Protein AF-A0A227IZG5-F1 (afdb_monomer)

InterPro domains:
  IPR003959 ATPase, AAA-type, core [PF00004] (20-76)
  IPR018368 ClpA/B, conserved site 1 [PS00870] (63-75)
  IPR027417 P-loop containing nucleoside triphosphate hydrolase [G3DSA:3.40.50.300] (1-83)
  IPR027417 P-loop containing nucleoside triphosphate hydrolase [SSF52540] (3-83)
  IPR050130 ATP-dependent Clp protease/Chaperone ClpA/ClpB [PTHR11638] (1-83)

Sequence (83 aa):
LKGVELYGLDMGLLQAGASVKGEFEKRLNAVLDEVKNSPTPIILFIDEAHTLVGGGNQAGGSDAANLLKPALARGEVKTIAAT

Mean predicted aligned error: 5.38 Å

Foldseek 3Di:
DPQEAEEEDDLVVLVVVPPDQCSSVVSLVVVLVCQLPPPTHYEYEYEPVVLLCDPPDDPRSDNNVVVVVVCVVVVSYHYDYHD

Organism: Vibrio parahaemolyticus (NCBI:txid670)

Structure (mmCIF, N/CA/C/O backbone):
data_AF-A0A227IZG5-F1
#
_entry.id   AF-A0A227IZG5-F1
#
loop_
_atom_site.group_PDB
_atom_site.id
_atom_site.type_symbol
_atom_site.label_atom_id
_atom_site.label_alt_id
_atom_site.label_comp_id
_atom_site.label_asym_id
_atom_site.label_entity_id
_atom_site.label_seq_id
_atom_site.pdbx_PDB_ins_code
_atom_site.Cartn_x
_atom_site.Cartn_y
_atom_site.Cartn_z
_atom_site.occupancy
_atom_site.B_iso_or_equiv
_atom_site.auth_seq_id
_atom_site.auth_comp_id
_atom_site.auth_asym_id
_atom_site.auth_atom_id
_atom_site.pdbx_PDB_model_num
ATOM 1 N N . LEU A 1 1 ? -15.659 -7.082 9.254 1.00 71.00 1 LEU A N 1
ATOM 2 C CA . LEU A 1 1 ? -14.790 -5.934 9.596 1.00 71.00 1 LEU A CA 1
ATOM 3 C C . LEU A 1 1 ? -15.694 -4.721 9.779 1.00 71.00 1 LEU A C 1
ATOM 5 O O . LEU A 1 1 ? -16.391 -4.384 8.835 1.00 71.00 1 LEU A O 1
ATOM 9 N N . LYS A 1 2 ? -15.802 -4.149 10.984 1.00 87.56 2 LYS A N 1
ATOM 10 C CA . LYS A 1 2 ? -16.581 -2.918 11.223 1.00 87.56 2 LYS A CA 1
ATOM 11 C C . LYS A 1 2 ? -15.599 -1.773 11.463 1.00 87.56 2 LYS A C 1
ATOM 13 O O . LYS A 1 2 ? -14.664 -1.968 12.230 1.00 87.56 2 LYS A O 1
ATOM 18 N N . GLY A 1 3 ? -15.816 -0.627 10.816 1.00 92.00 3 GLY A N 1
ATOM 19 C CA . GLY A 1 3 ? -14.956 0.554 10.967 1.00 92.00 3 GLY A CA 1
ATOM 20 C C . GLY A 1 3 ? -13.559 0.401 10.357 1.00 92.00 3 GLY A C 1
ATOM 21 O O . GLY A 1 3 ? -12.610 0.959 10.890 1.00 92.00 3 GLY A O 1
ATOM 22 N N . VAL A 1 4 ? -13.426 -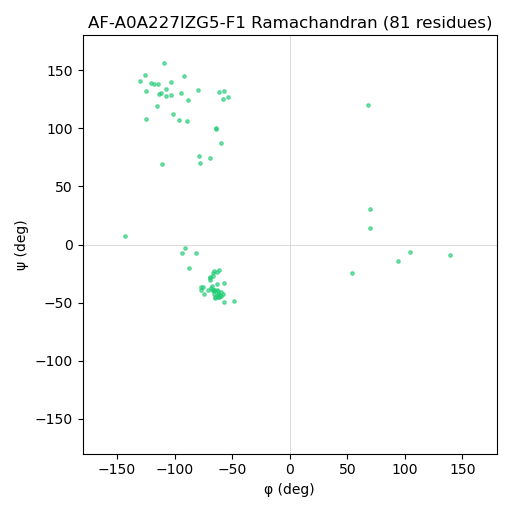0.396 9.292 1.00 96.19 4 VAL A N 1
ATOM 23 C CA . VAL A 1 4 ? -12.178 -0.571 8.535 1.00 96.19 4 VAL A CA 1
ATOM 24 C C . VAL A 1 4 ? -12.477 -0.265 7.077 1.00 96.19 4 VAL A C 1
ATOM 26 O O . VAL A 1 4 ? -13.460 -0.783 6.544 1.00 96.19 4 VAL A O 1
ATOM 29 N N . GLU A 1 5 ? -11.637 0.546 6.450 1.00 96.81 5 GLU A N 1
ATOM 30 C CA . GLU A 1 5 ? -11.735 0.851 5.026 1.00 96.81 5 GLU A CA 1
ATOM 31 C C . GLU A 1 5 ? -10.887 -0.128 4.208 1.00 96.81 5 GLU A C 1
ATOM 33 O O . GLU A 1 5 ? -9.834 -0.593 4.652 1.00 96.81 5 GLU A O 1
ATOM 38 N N . LEU A 1 6 ? -11.368 -0.470 3.014 1.00 95.88 6 LEU A N 1
ATOM 39 C CA . LEU A 1 6 ? -10.674 -1.335 2.065 1.00 95.88 6 LEU A CA 1
ATOM 40 C C . LEU A 1 6 ? -10.336 -0.508 0.827 1.00 95.88 6 LEU A C 1
ATOM 42 O O . LEU A 1 6 ? -11.244 -0.023 0.156 1.00 95.88 6 LEU A O 1
ATOM 46 N N . TYR A 1 7 ? -9.048 -0.387 0.519 1.00 96.81 7 TYR A N 1
ATOM 47 C CA . TYR A 1 7 ? -8.566 0.322 -0.666 1.00 96.81 7 TYR A CA 1
ATOM 48 C C . TYR A 1 7 ? -7.814 -0.629 -1.583 1.00 96.81 7 TYR A C 1
ATOM 50 O O . TYR A 1 7 ? -7.013 -1.429 -1.110 1.00 96.81 7 TYR A O 1
ATOM 58 N N . GLY A 1 8 ? -8.042 -0.527 -2.890 1.00 94.56 8 GLY A N 1
ATOM 59 C CA . GLY A 1 8 ? -7.219 -1.205 -3.890 1.00 94.56 8 GLY A CA 1
ATOM 60 C C . GLY A 1 8 ? -5.920 -0.439 -4.134 1.00 94.56 8 GLY A C 1
ATOM 61 O O . GLY A 1 8 ? -5.949 0.776 -4.321 1.00 94.56 8 GLY A O 1
ATOM 62 N N . LEU A 1 9 ? -4.791 -1.144 -4.145 1.00 91.62 9 LEU A N 1
ATOM 63 C CA . LEU A 1 9 ? -3.497 -0.601 -4.535 1.00 91.62 9 LEU A CA 1
ATOM 64 C C . LEU A 1 9 ? -3.230 -0.932 -6.006 1.00 91.62 9 LEU A C 1
ATOM 66 O O . LEU A 1 9 ? -2.925 -2.073 -6.350 1.00 91.62 9 LEU A O 1
ATOM 70 N N . ASP A 1 10 ? -3.328 0.080 -6.863 1.00 88.81 10 ASP A N 1
ATOM 71 C CA . ASP A 1 10 ? -3.042 -0.054 -8.290 1.00 88.81 10 ASP A CA 1
ATOM 72 C C . ASP A 1 10 ? -1.554 0.211 -8.568 1.00 88.81 10 ASP A C 1
ATOM 74 O O . ASP A 1 10 ? -1.059 1.343 -8.530 1.00 88.81 10 ASP A O 1
ATOM 78 N N . MET A 1 11 ? -0.831 -0.869 -8.853 1.00 83.94 11 MET A N 1
ATOM 79 C CA . MET A 1 11 ? 0.597 -0.829 -9.168 1.00 83.94 11 MET A CA 1
ATOM 80 C C . MET A 1 11 ? 0.879 -0.172 -10.523 1.00 83.94 11 MET A C 1
ATOM 82 O O . MET A 1 11 ? 1.912 0.484 -10.680 1.00 83.94 11 MET A O 1
ATOM 86 N N . GLY A 1 12 ? -0.046 -0.298 -11.476 1.00 83.12 12 GLY A N 1
ATOM 87 C CA . GLY A 1 12 ? 0.042 0.330 -12.787 1.00 83.12 12 GLY A CA 1
ATOM 88 C C . GLY A 1 12 ? -0.037 1.848 -12.681 1.00 83.12 12 GLY A C 1
ATOM 89 O O . GLY A 1 12 ? 0.776 2.533 -13.293 1.00 83.12 12 GLY A O 1
ATOM 90 N N . LEU A 1 13 ? -0.930 2.386 -11.844 1.00 87.06 13 LEU A N 1
ATOM 91 C CA . LEU A 1 13 ? -1.025 3.829 -11.586 1.00 87.06 13 LEU A CA 1
ATOM 92 C C . LEU A 1 13 ? 0.194 4.385 -10.844 1.00 87.06 13 LEU A C 1
ATOM 94 O O . LEU A 1 13 ? 0.628 5.502 -11.123 1.00 87.06 13 LEU A O 1
ATOM 98 N N . LEU A 1 14 ? 0.777 3.619 -9.920 1.00 85.56 14 LEU A N 1
ATOM 99 C CA . LEU A 1 14 ? 2.005 4.035 -9.235 1.00 85.56 14 LEU A CA 1
ATOM 100 C C . LEU A 1 14 ? 3.196 4.123 -10.194 1.00 85.56 14 LEU A C 1
ATOM 102 O O . LEU A 1 14 ? 4.002 5.051 -10.087 1.00 85.56 14 LEU A O 1
ATOM 106 N N . GLN A 1 15 ? 3.291 3.180 -11.132 1.00 81.62 15 GLN A N 1
ATOM 107 C CA . GLN A 1 15 ? 4.314 3.174 -12.178 1.00 81.62 15 GLN A CA 1
ATOM 108 C C . GLN A 1 15 ? 4.026 4.208 -13.273 1.00 81.62 15 GLN A C 1
ATOM 110 O O . GLN A 1 15 ? 4.953 4.851 -13.767 1.00 81.62 15 GLN A O 1
ATOM 115 N N . ALA A 1 16 ? 2.755 4.424 -13.625 1.00 82.62 16 ALA A N 1
ATOM 116 C CA . ALA A 1 16 ? 2.323 5.430 -14.584 1.00 82.62 16 ALA A CA 1
ATOM 117 C C . ALA A 1 16 ? 2.642 6.832 -14.043 1.00 82.62 16 ALA A C 1
ATOM 119 O O . ALA A 1 16 ? 1.961 7.412 -13.197 1.00 82.62 16 ALA A O 1
ATOM 120 N N . GLY A 1 17 ? 3.747 7.384 -14.529 1.00 75.06 17 GLY A N 1
ATOM 121 C CA . GLY A 1 17 ? 4.264 8.678 -14.107 1.00 75.06 17 GLY A CA 1
ATOM 122 C C . GLY A 1 17 ? 5.479 8.604 -13.190 1.00 75.06 17 GLY A C 1
ATOM 123 O O . GLY A 1 17 ? 6.069 9.650 -12.961 1.00 75.06 17 GLY A O 1
ATOM 124 N N . ALA A 1 18 ? 5.901 7.421 -12.733 1.00 82.12 18 ALA A N 1
ATOM 125 C CA . ALA A 1 18 ? 7.220 7.221 -12.134 1.00 82.12 18 ALA A CA 1
ATOM 126 C C . ALA A 1 18 ? 8.281 7.128 -13.243 1.00 82.12 18 ALA A C 1
ATOM 128 O O . ALA A 1 18 ? 8.727 6.051 -13.632 1.00 82.12 18 ALA A O 1
ATOM 129 N N . SER A 1 19 ? 8.634 8.281 -13.808 1.00 76.69 19 SER A N 1
ATOM 130 C CA . SER A 1 19 ? 9.564 8.383 -14.944 1.00 76.69 19 SER A CA 1
ATOM 131 C C . SER A 1 19 ? 11.025 8.477 -14.505 1.00 76.69 19 SER A C 1
ATOM 133 O O . SER A 1 19 ? 11.937 8.174 -15.276 1.00 76.69 19 SER A O 1
ATOM 135 N N . VAL A 1 20 ? 11.251 8.876 -13.251 1.00 82.44 20 VAL A N 1
ATOM 136 C CA . VAL A 1 20 ? 12.576 9.017 -12.651 1.00 82.44 20 VAL A CA 1
ATOM 137 C C . VAL A 1 20 ? 12.854 7.832 -11.727 1.00 82.44 20 VAL A C 1
ATOM 139 O O . VAL A 1 20 ? 11.993 7.399 -10.960 1.00 82.44 20 VAL A O 1
ATOM 142 N N . LYS A 1 21 ? 14.093 7.326 -11.752 1.00 80.50 21 LYS A N 1
ATOM 143 C CA . LYS A 1 21 ? 14.556 6.294 -10.813 1.00 80.50 21 LYS A CA 1
ATOM 144 C C . LYS A 1 21 ? 14.307 6.747 -9.366 1.00 80.50 21 LYS A C 1
ATOM 146 O O . LYS A 1 21 ? 14.765 7.821 -8.983 1.00 80.50 21 LYS A O 1
ATOM 151 N N . GLY A 1 22 ? 13.628 5.931 -8.560 1.00 82.12 22 GLY A N 1
ATOM 152 C CA . GLY A 1 22 ? 13.292 6.267 -7.171 1.00 82.12 22 GLY A CA 1
ATOM 153 C C . GLY A 1 22 ? 11.909 6.905 -6.980 1.00 82.12 22 GLY A C 1
ATOM 154 O O . GLY A 1 22 ? 11.438 7.021 -5.848 1.00 82.12 22 GLY A O 1
ATOM 155 N N . GLU A 1 23 ? 11.249 7.361 -8.051 1.00 86.81 23 GLU A N 1
ATOM 156 C CA . GLU A 1 23 ? 9.951 8.036 -7.944 1.00 86.81 23 GLU A CA 1
ATOM 157 C C . GLU A 1 23 ? 8.831 7.064 -7.567 1.00 86.81 23 GLU A C 1
ATOM 159 O O . GLU A 1 23 ? 7.986 7.394 -6.733 1.00 86.81 23 GLU A O 1
ATOM 164 N N . PHE A 1 24 ? 8.858 5.855 -8.128 1.00 86.25 24 PHE A N 1
ATOM 165 C CA . PHE A 1 24 ? 7.929 4.792 -7.760 1.00 86.25 24 PHE A CA 1
ATOM 166 C C . PHE A 1 24 ? 8.023 4.498 -6.258 1.00 86.25 24 PHE A C 1
ATOM 168 O O . PHE A 1 24 ? 7.015 4.493 -5.554 1.00 86.25 24 PHE A O 1
ATOM 175 N N . GLU A 1 25 ? 9.243 4.319 -5.747 1.00 87.75 25 GLU A N 1
ATOM 176 C CA . GLU A 1 25 ? 9.500 4.014 -4.343 1.00 87.75 25 GLU A CA 1
ATOM 177 C C . GLU A 1 25 ? 9.017 5.150 -3.438 1.00 87.75 25 GLU A C 1
ATOM 179 O O . GLU A 1 25 ? 8.416 4.905 -2.391 1.00 87.75 25 GLU A O 1
ATOM 184 N N . LYS A 1 26 ? 9.227 6.404 -3.852 1.00 90.12 26 LYS A N 1
ATOM 185 C CA . LYS A 1 26 ? 8.722 7.580 -3.136 1.00 90.12 26 LYS A CA 1
ATOM 186 C C . LYS A 1 26 ? 7.191 7.594 -3.075 1.00 90.12 26 LYS A C 1
ATOM 188 O O . LYS A 1 26 ? 6.639 7.857 -2.010 1.00 90.12 26 LYS A O 1
ATOM 193 N N . ARG A 1 27 ? 6.511 7.311 -4.190 1.00 90.38 27 ARG A N 1
ATOM 194 C CA . ARG A 1 27 ? 5.041 7.265 -4.258 1.00 90.38 27 ARG A CA 1
ATOM 195 C C . ARG A 1 27 ? 4.475 6.133 -3.406 1.00 90.38 27 ARG A C 1
ATOM 197 O O . ARG A 1 27 ? 3.550 6.368 -2.637 1.00 90.38 27 ARG A O 1
ATOM 204 N N . LEU A 1 28 ? 5.060 4.937 -3.482 1.00 90.88 28 LEU A N 1
ATOM 205 C CA . LEU A 1 28 ? 4.636 3.806 -2.659 1.00 90.88 28 LEU A CA 1
ATOM 206 C C . LEU A 1 28 ? 4.816 4.106 -1.166 1.00 90.88 28 LEU A C 1
ATOM 208 O O . LEU A 1 28 ? 3.895 3.873 -0.392 1.00 90.88 28 LEU A O 1
ATOM 212 N N . ASN A 1 29 ? 5.955 4.674 -0.758 1.00 92.00 29 ASN A N 1
ATOM 213 C CA . ASN A 1 29 ? 6.162 5.070 0.638 1.00 92.00 29 ASN A CA 1
ATOM 214 C C . ASN A 1 29 ? 5.131 6.103 1.105 1.00 92.00 29 ASN A C 1
ATOM 216 O O . ASN A 1 29 ? 4.602 5.954 2.200 1.00 92.00 29 ASN A O 1
ATOM 220 N N . ALA A 1 30 ? 4.787 7.089 0.269 1.00 94.31 30 ALA A N 1
ATOM 221 C CA . ALA A 1 30 ? 3.751 8.066 0.603 1.00 94.31 30 ALA A CA 1
ATOM 222 C C . ALA A 1 30 ? 2.389 7.397 0.864 1.00 94.31 30 ALA A C 1
ATOM 224 O O . ALA A 1 30 ? 1.756 7.686 1.874 1.00 94.31 30 ALA A O 1
ATOM 225 N N . VAL A 1 31 ? 1.984 6.439 0.021 1.00 93.94 31 VAL A N 1
ATOM 226 C CA . VAL A 1 31 ? 0.751 5.658 0.239 1.00 93.94 31 VAL A CA 1
ATOM 227 C C . VAL A 1 31 ? 0.821 4.867 1.547 1.00 93.94 31 VAL A C 1
ATOM 229 O O . VAL A 1 31 ? -0.138 4.850 2.317 1.00 93.94 31 VAL A O 1
ATOM 232 N N . LEU A 1 32 ? 1.952 4.214 1.832 1.00 93.88 32 LEU A N 1
ATOM 233 C CA . LEU A 1 32 ? 2.116 3.466 3.080 1.00 93.88 32 LEU A CA 1
ATOM 234 C C . LEU A 1 32 ? 2.049 4.379 4.303 1.00 93.88 32 LEU A C 1
ATOM 236 O O . LEU A 1 32 ? 1.455 3.992 5.306 1.00 93.88 32 LEU A O 1
ATOM 240 N N . ASP A 1 33 ? 2.621 5.576 4.231 1.00 95.88 33 ASP A N 1
ATOM 241 C CA . ASP A 1 33 ? 2.574 6.544 5.322 1.00 95.88 33 ASP A CA 1
ATOM 242 C C . ASP A 1 33 ? 1.158 7.096 5.534 1.00 95.88 33 ASP A C 1
ATOM 244 O O . ASP A 1 33 ? 0.734 7.242 6.680 1.00 95.88 33 ASP A O 1
ATOM 248 N N . GLU A 1 34 ? 0.382 7.333 4.473 1.00 95.75 34 GLU A N 1
ATOM 249 C CA . GLU A 1 34 ? -1.037 7.699 4.591 1.00 95.75 34 GLU A CA 1
ATOM 250 C C . GLU A 1 34 ? -1.856 6.590 5.259 1.00 95.75 34 GLU A C 1
ATOM 252 O O . GLU A 1 34 ? -2.631 6.852 6.179 1.00 95.75 34 GLU A O 1
ATOM 257 N N . VAL A 1 35 ? -1.628 5.333 4.870 1.00 95.75 35 VAL A N 1
ATOM 258 C CA . VAL A 1 35 ? -2.300 4.170 5.467 1.00 95.75 35 VAL A CA 1
ATOM 259 C C . VAL A 1 35 ? -1.965 4.021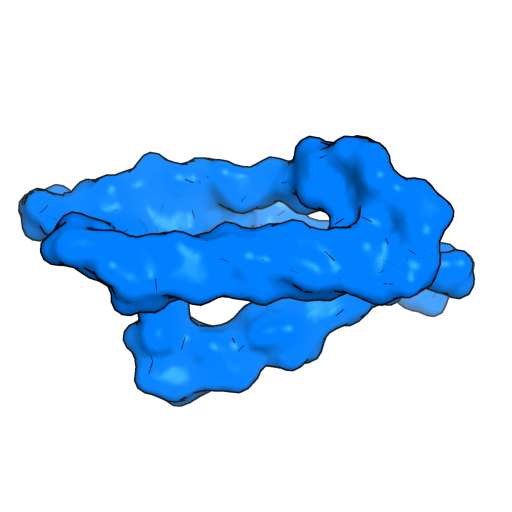 6.949 1.00 95.75 35 VAL A C 1
ATOM 261 O O . VAL A 1 35 ? -2.858 3.764 7.755 1.00 95.75 35 VAL A O 1
ATOM 264 N N . LYS A 1 36 ? -0.695 4.213 7.324 1.00 94.38 36 LYS A N 1
ATOM 265 C CA . LYS A 1 36 ? -0.236 4.135 8.721 1.00 94.38 36 LYS A CA 1
ATOM 266 C C . LYS A 1 36 ? -0.814 5.237 9.598 1.00 94.38 36 LYS A C 1
ATOM 268 O O . LYS A 1 36 ? -1.123 4.989 10.760 1.00 94.38 36 LYS A O 1
ATOM 273 N N . ASN A 1 37 ? -0.915 6.449 9.058 1.00 95.94 37 ASN A N 1
ATOM 274 C CA . ASN A 1 37 ? -1.352 7.629 9.802 1.00 95.94 37 ASN A CA 1
ATOM 275 C C . ASN A 1 37 ? -2.867 7.857 9.738 1.00 95.94 37 ASN A C 1
ATOM 277 O O . ASN A 1 37 ? -3.370 8.794 10.362 1.00 95.94 37 ASN A O 1
ATOM 281 N N . SER A 1 38 ? -3.599 7.027 8.992 1.00 96.44 38 SER A N 1
ATOM 282 C CA . SER A 1 38 ? -5.044 7.161 8.861 1.00 96.44 38 SER A CA 1
ATOM 283 C C . SER A 1 38 ? -5.741 7.005 10.223 1.00 96.44 38 SER A C 1
ATOM 285 O O . SER A 1 38 ? -5.496 6.026 10.935 1.00 96.44 38 SER A O 1
ATOM 287 N N . PRO A 1 39 ? -6.659 7.922 10.592 1.00 95.19 39 PRO A N 1
ATOM 288 C CA . PRO A 1 39 ? -7.457 7.792 11.812 1.00 95.19 39 PRO A CA 1
ATOM 289 C C . PRO A 1 39 ? -8.416 6.591 11.754 1.00 95.19 39 PRO A C 1
ATOM 291 O O . PRO A 1 39 ? -8.823 6.071 12.794 1.00 95.19 39 PRO A O 1
ATOM 294 N N . THR A 1 40 ? -8.759 6.139 10.544 1.00 95.88 40 THR A N 1
ATOM 295 C CA . THR A 1 40 ? -9.555 4.935 10.296 1.00 95.88 40 THR A CA 1
ATOM 296 C C . THR A 1 40 ? -8.629 3.809 9.834 1.00 95.88 40 THR A C 1
ATOM 298 O O . THR A 1 40 ? -7.873 4.013 8.884 1.00 95.88 40 THR A O 1
ATOM 301 N N . PRO A 1 41 ? -8.673 2.605 10.433 1.00 95.44 41 PRO A N 1
ATOM 302 C CA . PRO A 1 41 ? -7.859 1.486 9.971 1.00 95.44 41 PRO A CA 1
ATOM 303 C C . PRO A 1 41 ? -8.124 1.154 8.500 1.00 95.44 41 PRO A C 1
ATOM 305 O O . PRO A 1 41 ? -9.277 0.992 8.096 1.00 95.44 41 PRO A O 1
ATOM 308 N N . ILE A 1 42 ? -7.053 0.990 7.726 1.00 97.00 42 ILE A N 1
ATOM 309 C CA . ILE A 1 42 ? -7.111 0.650 6.303 1.00 97.00 42 ILE A CA 1
ATOM 310 C C . ILE A 1 42 ? -6.523 -0.744 6.071 1.00 97.00 42 ILE A C 1
ATOM 312 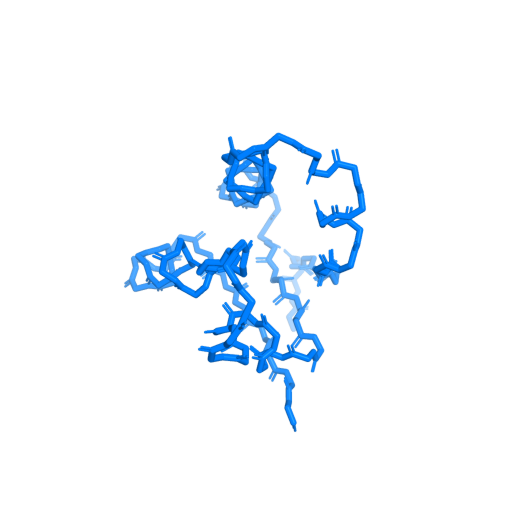O O . ILE A 1 42 ? -5.491 -1.112 6.637 1.00 97.00 42 ILE A O 1
ATOM 316 N N . ILE A 1 43 ? -7.184 -1.518 5.212 1.00 96.00 43 ILE A N 1
ATOM 317 C CA . ILE A 1 43 ? -6.622 -2.707 4.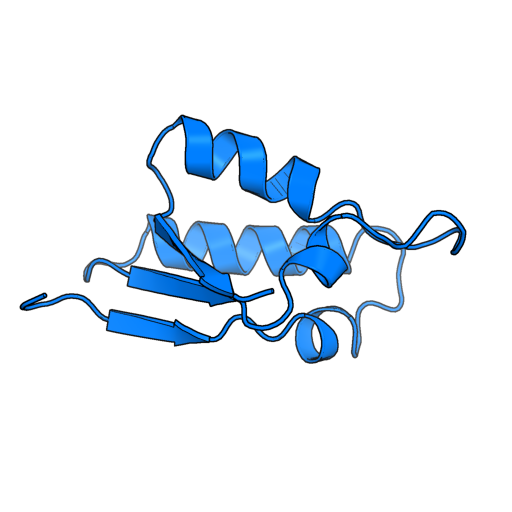574 1.00 96.00 43 ILE A CA 1
ATOM 318 C C . ILE A 1 43 ? -6.361 -2.374 3.107 1.00 96.00 43 ILE A C 1
ATOM 320 O O . ILE A 1 43 ? -7.263 -1.929 2.397 1.00 96.00 43 ILE A O 1
ATOM 324 N N . LEU A 1 44 ? -5.136 -2.622 2.652 1.00 95.69 44 LEU A N 1
ATOM 325 C CA . LEU A 1 44 ? -4.773 -2.519 1.243 1.00 95.69 44 LEU A CA 1
ATOM 326 C C . LEU A 1 44 ? -5.036 -3.850 0.533 1.00 95.69 44 LEU A C 1
ATOM 328 O O . LEU A 1 44 ? -4.523 -4.891 0.936 1.00 95.69 44 LEU A O 1
ATOM 332 N N . PHE A 1 45 ? -5.824 -3.824 -0.529 1.00 95.75 45 PHE A N 1
ATOM 333 C CA . PHE A 1 45 ? -6.033 -4.949 -1.426 1.00 95.75 45 PHE A CA 1
ATOM 334 C C . PHE A 1 45 ? -5.080 -4.858 -2.620 1.00 95.75 45 PHE A C 1
ATOM 336 O O . PHE A 1 45 ? -4.992 -3.811 -3.257 1.00 95.75 45 PHE A O 1
ATOM 343 N N . ILE A 1 46 ? -4.376 -5.947 -2.923 1.00 91.56 46 ILE A N 1
ATOM 344 C CA . ILE A 1 46 ? -3.448 -6.054 -4.054 1.00 91.56 46 ILE A CA 1
ATOM 345 C C . ILE A 1 46 ? -3.877 -7.258 -4.895 1.00 91.56 46 ILE A C 1
ATOM 347 O O . ILE A 1 46 ? -3.714 -8.393 -4.455 1.00 91.56 46 ILE A O 1
ATOM 351 N N . ASP A 1 47 ? -4.435 -7.015 -6.080 1.00 87.62 4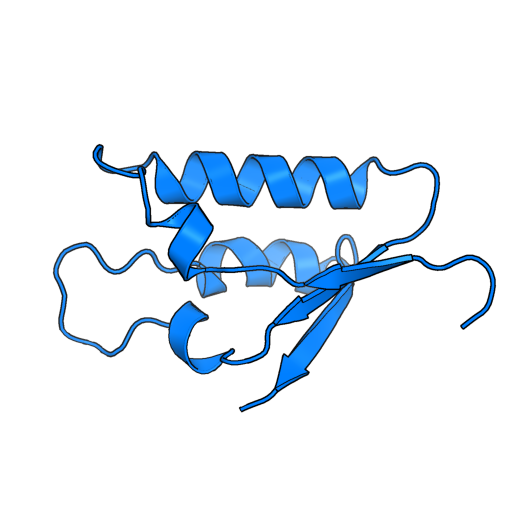7 ASP A N 1
ATOM 352 C CA . ASP A 1 47 ? -5.036 -8.075 -6.905 1.00 87.62 47 ASP A CA 1
ATOM 353 C C . ASP A 1 47 ? -3.990 -8.971 -7.587 1.00 87.62 47 ASP A C 1
ATOM 355 O O . ASP A 1 47 ? -4.083 -10.189 -7.560 1.00 87.62 47 ASP A O 1
ATOM 359 N N . GLU A 1 48 ? -2.928 -8.379 -8.134 1.00 84.81 48 GLU A N 1
ATOM 360 C CA . GLU A 1 48 ? -1.850 -9.118 -8.796 1.00 84.81 48 GLU A CA 1
ATOM 361 C C . GLU A 1 48 ? -0.569 -9.042 -7.966 1.00 84.81 48 GLU A C 1
ATOM 363 O O . GLU A 1 48 ? 0.403 -8.380 -8.333 1.00 84.81 48 GLU A O 1
ATOM 368 N N . ALA A 1 49 ? -0.539 -9.700 -6.805 1.00 83.12 49 ALA A N 1
ATOM 369 C CA . ALA A 1 49 ? 0.586 -9.569 -5.875 1.00 83.12 49 ALA A CA 1
ATOM 370 C C . ALA A 1 49 ? 1.933 -10.037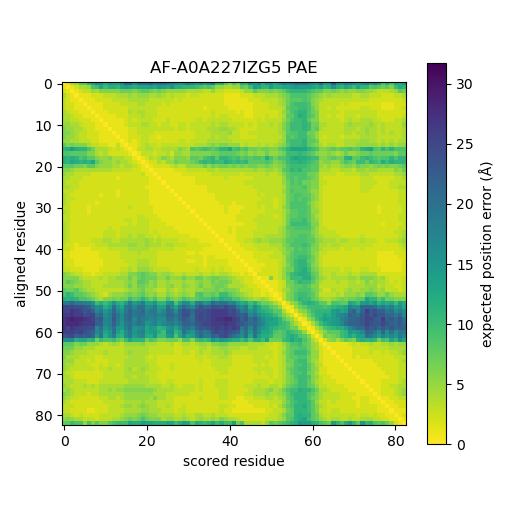 -6.456 1.00 83.12 49 ALA A C 1
ATOM 372 O O . ALA A 1 49 ? 2.989 -9.583 -6.010 1.00 83.12 49 ALA A O 1
ATOM 373 N N . HIS A 1 50 ? 1.922 -10.885 -7.489 1.00 82.31 50 HIS A N 1
ATOM 374 C CA . HIS A 1 50 ? 3.130 -11.276 -8.215 1.00 82.31 50 HIS A CA 1
ATOM 375 C C . HIS A 1 50 ? 3.816 -10.088 -8.920 1.00 82.31 50 HIS A C 1
ATOM 377 O O . HIS A 1 50 ? 5.034 -10.111 -9.108 1.00 82.31 50 HIS A O 1
ATOM 383 N N . THR A 1 51 ? 3.082 -9.013 -9.234 1.00 79.00 51 THR A N 1
ATOM 384 C CA . THR A 1 51 ? 3.648 -7.772 -9.796 1.00 79.00 51 THR A CA 1
ATOM 385 C C . THR A 1 51 ? 4.552 -7.035 -8.803 1.00 79.00 51 THR A C 1
ATOM 387 O O . THR A 1 51 ? 5.468 -6.328 -9.221 1.00 79.00 51 THR A O 1
ATOM 390 N N . LEU A 1 52 ? 4.367 -7.243 -7.491 1.00 77.44 52 LEU A N 1
ATOM 391 C CA . LEU A 1 52 ? 5.157 -6.592 -6.436 1.00 77.44 52 LEU A CA 1
ATOM 392 C C . LEU A 1 52 ? 6.612 -7.067 -6.385 1.00 77.44 52 LEU A C 1
ATOM 394 O O . LEU A 1 52 ? 7.479 -6.342 -5.898 1.00 77.44 52 LEU A O 1
ATOM 398 N N . VAL A 1 53 ? 6.861 -8.310 -6.802 1.00 73.12 53 VAL A N 1
ATOM 399 C CA . VAL A 1 53 ? 8.160 -8.984 -6.638 1.00 73.12 53 VAL A CA 1
ATOM 400 C C . VAL A 1 53 ? 9.044 -8.804 -7.876 1.00 73.12 53 VAL A C 1
ATOM 402 O O . VAL A 1 53 ? 10.221 -9.141 -7.841 1.00 73.12 53 VAL A O 1
ATOM 405 N N . GLY A 1 54 ? 8.500 -8.220 -8.949 1.00 61.00 54 GLY A N 1
ATOM 406 C CA . GLY A 1 54 ? 9.194 -8.020 -10.213 1.00 61.00 54 GLY A CA 1
ATOM 407 C C . GLY A 1 54 ? 9.469 -9.344 -10.928 1.00 61.00 54 GLY A C 1
ATOM 408 O O . GLY A 1 54 ? 10.195 -10.211 -10.446 1.00 61.00 54 GLY A O 1
ATOM 409 N N . GLY A 1 55 ? 8.933 -9.499 -12.137 1.00 47.38 55 GLY A N 1
ATOM 410 C CA . GLY A 1 55 ? 9.303 -10.593 -13.033 1.00 47.38 55 GLY A CA 1
ATOM 411 C C . GLY A 1 55 ? 10.729 -10.424 -13.559 1.00 47.38 55 GLY A C 1
ATOM 412 O O . GLY A 1 55 ? 10.896 -10.022 -14.702 1.00 47.38 55 GLY A O 1
ATOM 413 N N . GLY A 1 56 ? 11.735 -10.679 -12.716 1.00 40.69 56 GLY A N 1
ATOM 414 C CA . GLY A 1 56 ? 13.125 -11.072 -13.000 1.00 40.69 56 GLY A CA 1
ATOM 415 C C . GLY A 1 56 ? 14.025 -10.255 -13.944 1.00 40.69 56 GLY A C 1
ATOM 416 O O . GLY A 1 56 ? 15.234 -10.356 -13.796 1.00 40.69 56 GLY A O 1
ATOM 417 N N . ASN A 1 57 ? 13.517 -9.475 -14.903 1.00 41.50 57 ASN A N 1
ATOM 418 C CA . ASN A 1 57 ? 14.294 -9.113 -16.096 1.00 41.50 57 ASN A CA 1
ATOM 419 C C . ASN A 1 57 ? 14.095 -7.692 -16.642 1.00 41.50 57 ASN A C 1
ATOM 421 O O . ASN A 1 57 ? 14.651 -7.377 -17.693 1.00 41.50 57 ASN A O 1
ATOM 425 N N . GLN A 1 58 ? 13.372 -6.800 -15.963 1.00 43.56 58 GLN A N 1
ATOM 426 C CA . GLN A 1 58 ? 13.382 -5.385 -16.349 1.00 43.56 58 GLN A CA 1
ATOM 427 C C . GLN A 1 58 ? 14.287 -4.601 -15.407 1.00 43.56 58 GLN A C 1
ATOM 429 O O . GLN A 1 58 ? 13.998 -4.453 -14.222 1.00 43.56 58 GLN A O 1
ATOM 434 N N . ALA A 1 59 ? 15.403 -4.109 -15.945 1.00 37.50 59 ALA A N 1
ATOM 435 C CA . ALA A 1 59 ? 16.281 -3.141 -15.303 1.00 37.50 59 ALA A CA 1
ATOM 436 C C . ALA A 1 59 ? 15.482 -1.855 -15.013 1.00 37.50 59 ALA A C 1
ATOM 438 O O . ALA A 1 59 ? 15.405 -0.960 -15.846 1.00 37.50 59 ALA A O 1
ATOM 439 N N . GLY A 1 60 ? 14.815 -1.809 -13.859 1.00 45.47 60 GLY A N 1
ATOM 440 C CA . GLY A 1 60 ? 13.834 -0.774 -13.513 1.00 45.47 60 GLY A CA 1
ATOM 441 C C . GLY A 1 60 ? 12.588 -1.299 -12.794 1.00 45.47 60 GLY A C 1
ATOM 442 O O . GLY A 1 60 ? 11.820 -0.495 -12.278 1.00 45.47 60 GLY A O 1
ATOM 443 N N . GLY A 1 61 ? 12.402 -2.623 -12.715 1.00 51.69 61 GLY A N 1
ATOM 444 C CA . GLY A 1 61 ? 11.364 -3.252 -11.903 1.00 51.69 61 GLY A CA 1
ATOM 445 C C . GLY A 1 61 ? 11.607 -2.965 -10.426 1.00 51.69 61 GLY A C 1
ATOM 446 O O . GLY A 1 61 ? 12.476 -3.566 -9.799 1.00 51.69 61 GLY A O 1
ATOM 447 N N . SER A 1 62 ? 10.872 -1.997 -9.896 1.00 57.56 62 SER A N 1
ATOM 448 C CA . SER A 1 62 ? 10.89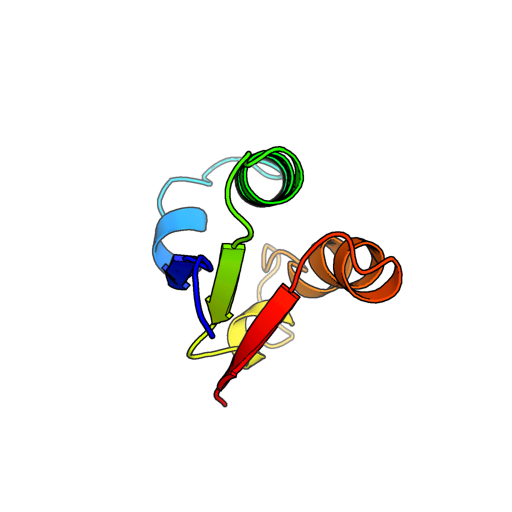7 -1.607 -8.495 1.00 57.56 62 SER A CA 1
ATOM 449 C C . SER A 1 62 ? 10.553 -2.794 -7.597 1.00 57.56 62 SER A C 1
ATOM 451 O O . SER A 1 62 ? 9.481 -3.384 -7.742 1.00 57.56 62 SER A O 1
ATOM 453 N N . ASP A 1 63 ? 11.421 -3.112 -6.640 1.00 73.12 63 ASP A N 1
ATOM 454 C CA . ASP A 1 63 ? 11.168 -4.154 -5.642 1.00 73.12 63 ASP A CA 1
ATOM 455 C C . ASP A 1 63 ? 10.212 -3.621 -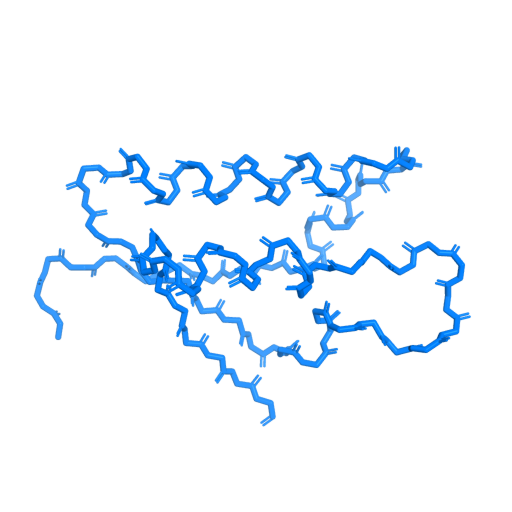4.559 1.00 73.12 63 ASP A C 1
ATOM 457 O O . ASP A 1 63 ? 10.588 -3.327 -3.420 1.00 73.12 63 ASP A O 1
ATOM 461 N N . ALA A 1 64 ? 8.950 -3.431 -4.952 1.00 81.19 64 ALA A N 1
ATOM 462 C CA . ALA A 1 64 ? 7.872 -2.997 -4.071 1.00 81.19 64 ALA A CA 1
ATOM 463 C C . ALA A 1 64 ? 7.708 -3.961 -2.888 1.00 81.19 64 ALA A C 1
ATOM 465 O O . ALA A 1 64 ? 7.422 -3.533 -1.768 1.00 81.19 64 ALA A O 1
ATOM 466 N N . ALA A 1 65 ? 7.958 -5.256 -3.110 1.00 84.12 65 ALA A N 1
ATOM 467 C CA . ALA A 1 65 ? 7.959 -6.264 -2.061 1.00 84.12 65 ALA A CA 1
ATOM 468 C C . ALA A 1 65 ? 8.966 -5.936 -0.946 1.00 84.12 65 ALA A C 1
ATOM 470 O O . ALA A 1 65 ? 8.621 -6.046 0.231 1.00 84.12 65 ALA A O 1
ATOM 471 N N . ASN A 1 66 ? 10.181 -5.486 -1.267 1.00 85.50 66 ASN A N 1
ATOM 472 C CA . ASN A 1 66 ? 11.155 -5.082 -0.246 1.00 85.50 66 ASN A CA 1
ATOM 473 C C . ASN A 1 66 ? 10.748 -3.833 0.538 1.00 85.50 66 ASN A C 1
ATOM 475 O O . ASN A 1 66 ? 11.130 -3.710 1.701 1.00 85.50 66 ASN A O 1
ATOM 479 N N . LEU A 1 67 ? 9.950 -2.942 -0.049 1.00 87.50 67 LEU A N 1
ATOM 480 C CA . LEU A 1 67 ? 9.400 -1.780 0.657 1.00 87.50 67 LEU A CA 1
ATOM 481 C C . LEU A 1 67 ? 8.228 -2.165 1.571 1.00 87.50 67 LEU A C 1
ATOM 483 O O . LEU A 1 67 ? 8.102 -1.641 2.677 1.00 87.50 67 LEU A O 1
ATOM 487 N N . LEU A 1 68 ? 7.400 -3.123 1.146 1.00 89.38 68 LEU A N 1
ATOM 488 C CA . LEU A 1 68 ? 6.232 -3.586 1.899 1.00 89.38 68 LEU A CA 1
ATOM 489 C C . LEU A 1 68 ? 6.600 -4.519 3.062 1.00 89.38 68 LEU A C 1
ATOM 491 O O . LEU A 1 68 ? 6.016 -4.406 4.142 1.00 89.38 68 LEU A O 1
ATOM 495 N N . LYS A 1 69 ? 7.582 -5.416 2.881 1.00 90.88 69 LYS A N 1
ATOM 496 C CA . LYS A 1 69 ? 7.978 -6.435 3.877 1.00 90.88 69 LYS A CA 1
ATOM 497 C C . LYS A 1 69 ? 8.189 -5.865 5.291 1.00 90.88 69 LYS A C 1
ATOM 499 O O . LYS A 1 69 ? 7.615 -6.430 6.220 1.00 90.88 69 LYS A O 1
ATOM 504 N N . PRO A 1 70 ? 8.946 -4.768 5.509 1.00 92.00 70 PRO A N 1
ATOM 505 C CA . PRO A 1 70 ? 9.160 -4.240 6.854 1.00 92.00 70 PRO A CA 1
ATOM 506 C C . PRO A 1 70 ? 7.879 -3.693 7.498 1.00 92.00 70 PRO A C 1
ATOM 508 O O . PRO A 1 70 ? 7.663 -3.911 8.687 1.00 92.00 70 PRO A O 1
ATOM 511 N N . ALA A 1 71 ? 7.027 -3.005 6.730 1.00 92.06 71 ALA A N 1
ATOM 512 C CA . ALA A 1 71 ? 5.767 -2.452 7.234 1.00 92.06 71 ALA A CA 1
ATOM 513 C C . ALA A 1 71 ? 4.770 -3.564 7.605 1.00 92.06 71 ALA A C 1
ATOM 515 O O . ALA A 1 71 ? 4.119 -3.491 8.648 1.00 92.06 71 ALA A O 1
ATOM 516 N N . LEU A 1 72 ? 4.714 -4.625 6.794 1.00 92.94 72 LEU A N 1
ATOM 517 C CA . LEU A 1 72 ? 3.923 -5.826 7.070 1.00 92.94 72 LEU A CA 1
ATOM 518 C C . LEU A 1 72 ? 4.439 -6.571 8.306 1.00 92.94 72 LEU A C 1
ATOM 520 O O . LEU A 1 72 ? 3.656 -6.920 9.184 1.00 92.94 72 LEU A O 1
ATOM 524 N N . ALA A 1 73 ? 5.757 -6.768 8.415 1.00 94.62 73 ALA A N 1
ATOM 525 C CA . ALA A 1 73 ? 6.376 -7.466 9.543 1.00 94.62 73 ALA A CA 1
ATOM 526 C C . ALA A 1 73 ? 6.156 -6.744 10.881 1.00 94.62 73 ALA A C 1
ATOM 528 O O . ALA A 1 73 ? 6.009 -7.393 11.914 1.00 94.62 73 ALA A O 1
ATOM 529 N N . ARG A 1 74 ? 6.108 -5.406 10.867 1.00 94.88 74 ARG A N 1
ATOM 530 C CA . ARG A 1 74 ? 5.799 -4.593 12.054 1.00 94.88 74 ARG A CA 1
ATOM 531 C C . ARG A 1 74 ? 4.299 -4.476 12.345 1.00 94.88 74 ARG A C 1
ATOM 533 O O . ARG A 1 74 ? 3.935 -3.944 13.387 1.00 94.88 74 ARG A O 1
ATOM 540 N N . GLY A 1 75 ? 3.430 -4.961 11.455 1.00 92.62 75 GLY A N 1
ATOM 541 C CA . GLY A 1 75 ? 1.975 -4.828 11.584 1.00 92.62 75 GLY A CA 1
ATOM 542 C C . GLY A 1 75 ? 1.457 -3.398 11.392 1.00 92.62 75 GLY A C 1
ATOM 543 O O . GLY A 1 75 ? 0.304 -3.124 11.718 1.00 92.62 75 GLY A O 1
ATOM 544 N N . GLU A 1 76 ? 2.294 -2.500 10.862 1.00 93.06 76 GLU A N 1
ATOM 545 C CA . GLU A 1 76 ? 1.959 -1.098 10.568 1.00 93.06 76 GLU A CA 1
ATOM 546 C C . GLU A 1 76 ? 0.964 -0.983 9.410 1.00 93.06 76 GLU A C 1
ATOM 548 O O . GLU A 1 76 ? 0.196 -0.030 9.331 1.00 93.06 76 GLU A O 1
ATOM 553 N N . VAL A 1 77 ? 0.988 -1.959 8.504 1.00 93.94 77 VAL A N 1
ATOM 554 C CA . VAL A 1 77 ? 0.119 -2.031 7.332 1.00 93.94 77 VAL A CA 1
ATOM 555 C C . VAL A 1 77 ? -0.506 -3.418 7.282 1.00 93.94 77 VAL A C 1
ATOM 557 O O . VAL A 1 77 ? 0.150 -4.420 7.568 1.00 93.94 77 VAL A O 1
ATOM 560 N N . LYS A 1 78 ? -1.786 -3.481 6.908 1.00 95.25 78 LYS A N 1
ATOM 561 C CA . LYS A 1 78 ? -2.514 -4.733 6.687 1.00 95.25 78 LYS A CA 1
ATOM 562 C C . LYS A 1 78 ? -2.865 -4.845 5.214 1.00 95.25 78 LYS A C 1
ATOM 564 O O . LYS A 1 78 ? -3.436 -3.916 4.649 1.00 95.25 78 LYS A O 1
ATOM 569 N N . THR A 1 79 ? -2.553 -5.985 4.610 1.00 93.75 79 THR A N 1
ATOM 570 C CA . THR A 1 79 ? -2.832 -6.243 3.194 1.00 93.75 79 THR A CA 1
ATOM 571 C C . THR A 1 79 ? -3.629 -7.522 2.999 1.00 93.75 79 THR A C 1
ATOM 573 O O . THR A 1 79 ? -3.402 -8.509 3.699 1.00 93.75 79 THR A O 1
ATOM 576 N N . ILE A 1 80 ? -4.504 -7.523 2.000 1.00 94.81 80 ILE A N 1
ATOM 577 C CA . ILE A 1 80 ? -5.069 -8.726 1.389 1.00 94.81 80 ILE A CA 1
ATOM 578 C C . ILE A 1 80 ? -4.510 -8.791 -0.029 1.00 94.81 80 ILE A C 1
ATOM 580 O O . ILE A 1 80 ? -4.548 -7.801 -0.750 1.00 94.81 80 ILE A O 1
ATOM 584 N N . ALA A 1 81 ? -3.977 -9.942 -0.412 1.00 91.06 81 ALA A N 1
ATOM 585 C CA . ALA A 1 81 ? -3.375 -10.152 -1.719 1.00 91.06 81 ALA A CA 1
ATOM 586 C C . ALA A 1 81 ? -4.099 -11.282 -2.454 1.00 91.06 81 ALA A C 1
ATOM 588 O O . ALA A 1 81 ? -4.420 -12.297 -1.831 1.00 91.06 81 ALA A O 1
ATOM 589 N N . ALA A 1 82 ? -4.324 -11.110 -3.753 1.00 90.00 82 ALA A N 1
ATOM 590 C CA . ALA A 1 82 ? -4.708 -12.177 -4.667 1.00 90.00 82 ALA A CA 1
ATOM 591 C C . ALA A 1 82 ? -3.536 -12.508 -5.614 1.00 90.00 82 ALA A C 1
ATOM 593 O O . ALA A 1 82 ? -2.587 -11.729 -5.770 1.00 90.00 82 ALA A O 1
ATOM 594 N N . THR A 1 83 ? -3.542 -13.731 -6.141 1.00 79.00 83 THR A N 1
ATOM 595 C CA . THR A 1 83 ? -2.621 -14.212 -7.174 1.00 79.00 83 THR A CA 1
ATOM 596 C C . THR A 1 83 ? -3.212 -15.403 -7.904 1.00 79.00 83 THR A C 1
ATOM 598 O O . THR A 1 83 ? -4.127 -16.047 -7.341 1.00 79.00 83 THR A O 1
#

Nearest PDB structures (foldseek):
  5wbw-assembly1_A  TM=8.986E-01  e=1.122E-06  Saccharomyces cerevisiae
  6qs8-assembly1_F  TM=8.554E-01  e=1.559E-06  Escherichia coli
  6rn4-assembly1_F  TM=8.315E-01  e=1.200E-05  Escherichia coli HVH 50 (4-2593475)
  6n8t-assembly1_D  TM=8.220E-01  e=1.462E-05  Saccharomyces cerevisiae S288C
  5vy9-assembly1_D  TM=8.220E-01  e=1.462E-05  Saccharomyces ce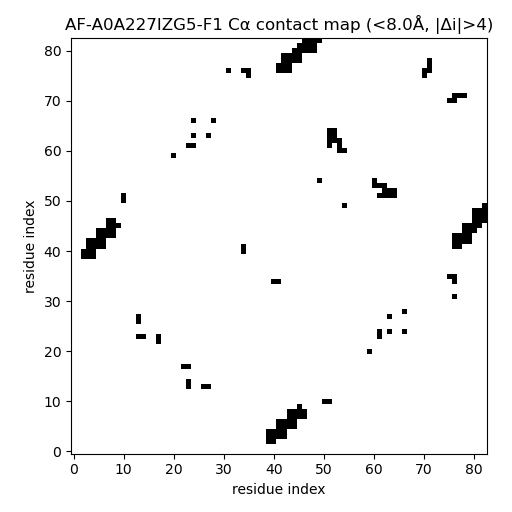revisiae S288C

Solvent-accessible surface area (backbone atoms only — not comparable to full-atom values): 4954 Å² total; per-residue (Å²): 131,82,83,56,49,79,43,78,58,60,65,64,62,51,48,62,82,38,82,50,93,64,40,40,60,52,53,52,49,51,54,52,51,52,49,54,68,40,93,55,51,51,35,39,34,28,65,61,46,67,64,31,65,35,83,90,75,56,97,81,58,61,56,48,43,72,66,45,49,61,40,47,75,71,63,59,46,46,73,47,71,38,122

Radius of gyration: 12.89 Å; Cα contacts (8 Å, |Δi|>4): 92; chains: 1; bounding box: 33×23×28 Å

Secondary structure (DSSP, 8-state):
--S-EEEE--HHHHHTT--STTHHHHHHHHHHHHHHH-SS-EEEEES-GGGGG--S--TT---HHHHHHHHHHTTSSEEEE--

pLDDT: mean 84.49, std 14.62, range [37.5, 97.0]